Protein AF-A0A9D8EQU6-F1 (afdb_monomer)

Radius of gyration: 28.61 Å; Cα contacts (8 Å, |Δi|>4): 144; chains: 1; bounding box: 52×66×83 Å

Solvent-accessible surface area (backbone atoms only — not comparable to full-atom values): 8711 Å² total; per-residue (Å²): 138,83,83,81,78,53,72,69,56,56,52,50,53,51,52,52,53,52,52,54,50,52,53,52,51,54,55,50,58,55,58,71,70,69,79,88,81,88,84,85,88,80,90,88,75,94,74,92,78,84,87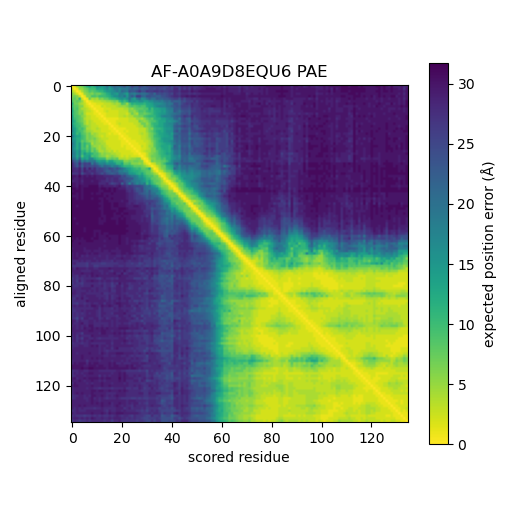,80,84,89,74,80,84,78,80,64,79,74,70,72,59,81,57,73,44,71,49,101,83,68,31,39,35,39,66,35,38,29,18,84,89,36,58,42,58,85,53,82,88,82,65,87,96,50,58,63,39,43,37,41,35,25,50,69,20,79,60,74,58,20,63,44,72,42,74,96,75,71,44,73,47,77,56,58,43,61,51,77,48,81,86

Secondary structure (DSSP, 8-state):
------HHHHHHHHHHHHHHHHHHHHHHHHHTT---------SS-----------------------EEE-TTS-EEEEEEEETTEEESS-----TTS-EEEEEEEES--SGGGEEEEGGGTEEEEPPSSEEEE-

Nearest PDB structures (foldseek):
  4f2f-assembly1_A  TM=7.817E-01  e=8.278E-03  Streptococcus pneumoniae D39
  2cua-assembly2_B  TM=6.176E-01  e=5.131E-01  Thermus thermophilus
  3qjs-assembly1_B  TM=3.031E-01  e=6.641E-01  Thermus thermophilus HB8

Mean predicted aligned error: 18.75 Å

Foldseek 3Di:
DDPPDDVVVVVVVVVVVVVVVVVVVVVVVVVVVPDPPDPPPDDDDDDDDDDDDDDDPPPPVLPAPAPWDADPVRATEDEWEQAPVAIPSPDYDDDPPHHYKYKYFAEQHDPPSQFDDDVVVRDTGRHDRGDIDID

Sequence (135 aa):
MVIKMSDRWKKILVTVAVFTATIAVLLFLTSCRSNNQQVYSCCAGAGQISSASGGGNNTTGENETIVETTDSQGRQIIEVVAGSGGYSPKKIQAKAGVPTILIMKSVDAYGCERAFNLPDLNLGKILPENGQTQF

Structure (mmCIF, N/CA/C/O backbone):
data_AF-A0A9D8EQU6-F1
#
_entry.id   AF-A0A9D8EQU6-F1
#
loop_
_atom_site.group_PDB
_atom_site.id
_atom_site.type_symbol
_atom_site.label_atom_id
_atom_site.label_alt_id
_atom_site.label_comp_id
_atom_site.label_asym_id
_atom_site.label_entity_id
_atom_site.label_seq_id
_atom_site.pdbx_PDB_ins_code
_atom_site.Cartn_x
_atom_site.Cartn_y
_atom_site.Cartn_z
_atom_site.occupancy
_atom_site.B_iso_or_equiv
_atom_site.auth_seq_id
_atom_site.auth_comp_id
_atom_site.auth_asym_id
_atom_site.auth_atom_id
_atom_site.pdbx_PDB_model_num
ATOM 1 N N . MET A 1 1 ? 20.347 25.923 69.010 1.00 38.88 1 MET A N 1
ATOM 2 C CA . MET A 1 1 ? 20.663 26.660 67.766 1.00 38.88 1 MET A CA 1
ATOM 3 C C . MET A 1 1 ? 20.137 25.832 66.597 1.00 38.88 1 MET A C 1
ATOM 5 O O . MET A 1 1 ? 20.740 24.825 66.267 1.00 38.88 1 MET A O 1
ATOM 9 N N . VAL A 1 2 ? 18.947 26.147 66.070 1.00 49.47 2 VAL A N 1
ATOM 10 C CA . VAL A 1 2 ? 18.314 25.364 64.989 1.00 49.47 2 VAL A CA 1
ATOM 11 C C . VAL A 1 2 ? 18.712 25.991 63.657 1.00 49.47 2 VAL A C 1
ATOM 13 O O . VAL A 1 2 ? 18.359 27.136 63.381 1.00 49.47 2 VAL A O 1
ATOM 16 N N . ILE A 1 3 ? 19.488 25.259 62.858 1.00 53.84 3 ILE A N 1
ATOM 17 C CA . ILE A 1 3 ? 19.946 25.695 61.536 1.00 53.84 3 ILE A CA 1
ATOM 18 C C . ILE A 1 3 ? 18.721 25.735 60.615 1.00 53.84 3 ILE A C 1
ATOM 20 O O . ILE A 1 3 ? 18.217 24.704 60.171 1.00 53.84 3 ILE A O 1
ATOM 24 N N . LYS A 1 4 ? 18.197 26.937 60.360 1.00 55.81 4 LYS A N 1
ATOM 25 C CA . LYS A 1 4 ? 17.073 27.158 59.445 1.00 55.81 4 LYS A CA 1
ATOM 26 C C . LYS A 1 4 ? 17.594 27.036 58.013 1.00 55.81 4 LYS A C 1
ATOM 28 O O . LYS A 1 4 ? 18.075 27.996 57.420 1.00 55.81 4 LYS A O 1
ATOM 33 N N . MET A 1 5 ? 17.550 25.817 57.489 1.00 63.34 5 MET A N 1
ATOM 34 C CA . MET A 1 5 ? 17.985 25.503 56.133 1.00 63.34 5 MET A CA 1
ATOM 35 C C . MET A 1 5 ? 16.973 26.078 55.132 1.00 63.34 5 MET A C 1
ATOM 37 O O . MET A 1 5 ? 15.813 25.665 55.105 1.00 63.34 5 MET A O 1
ATOM 41 N N . SER A 1 6 ? 17.394 27.092 54.370 1.00 73.06 6 SER A N 1
ATOM 42 C CA . SER A 1 6 ? 16.532 27.832 53.443 1.00 73.06 6 SER A CA 1
ATOM 43 C C . SER A 1 6 ? 16.059 26.951 52.282 1.00 73.06 6 SER A C 1
ATOM 45 O O . SER A 1 6 ? 16.763 26.038 51.851 1.00 73.06 6 SER A O 1
ATOM 47 N N . ASP A 1 7 ? 14.866 27.225 51.747 1.00 69.06 7 ASP A N 1
ATOM 48 C CA . ASP A 1 7 ? 14.183 26.373 50.755 1.00 69.06 7 ASP A CA 1
ATOM 49 C C . ASP A 1 7 ? 14.990 26.121 49.468 1.00 69.06 7 ASP A C 1
ATOM 51 O O . ASP A 1 7 ? 14.763 25.140 48.759 1.00 69.06 7 ASP A O 1
ATOM 55 N N . ARG A 1 8 ? 16.004 26.952 49.199 1.00 67.62 8 ARG A N 1
ATOM 56 C CA . ARG A 1 8 ? 16.974 26.749 48.113 1.00 67.62 8 ARG A CA 1
ATOM 57 C C . ARG A 1 8 ? 17.801 25.471 48.290 1.00 67.62 8 ARG A C 1
ATOM 59 O O . ARG A 1 8 ? 18.063 24.787 47.307 1.00 67.62 8 ARG A O 1
ATOM 66 N N . TRP A 1 9 ? 18.147 25.109 49.523 1.00 71.50 9 TRP A N 1
ATOM 67 C CA . TRP A 1 9 ? 18.892 23.885 49.832 1.00 71.50 9 TRP A CA 1
ATOM 68 C C . TRP A 1 9 ? 18.042 22.632 49.670 1.00 71.50 9 TRP A C 1
ATOM 70 O O . TRP A 1 9 ? 18.545 21.609 49.219 1.00 71.50 9 TRP A O 1
ATOM 80 N N . LYS A 1 10 ? 16.738 22.719 49.954 1.00 70.38 10 LYS A N 1
ATOM 81 C CA . LYS A 1 10 ? 15.807 21.611 49.705 1.00 70.38 10 LYS A CA 1
ATOM 82 C C . LYS A 1 10 ? 15.709 21.307 48.212 1.00 70.38 10 LYS A C 1
ATOM 84 O O . LYS A 1 10 ? 15.764 20.146 47.830 1.00 70.38 10 LYS A O 1
ATOM 89 N N . LYS A 1 11 ? 15.648 22.342 47.363 1.00 73.62 11 LYS A N 1
ATOM 90 C CA . LYS A 1 11 ? 15.654 22.164 45.901 1.00 73.62 11 LYS A CA 1
ATOM 91 C C . LYS A 1 11 ? 16.970 21.570 45.395 1.00 73.62 11 LYS A C 1
ATOM 93 O O . LYS A 1 11 ? 16.928 20.655 44.586 1.00 73.62 11 LYS A O 1
ATOM 98 N N . ILE A 1 12 ? 18.116 22.027 45.908 1.00 77.44 12 ILE A N 1
ATOM 99 C CA . ILE A 1 12 ? 19.430 21.464 45.549 1.00 77.44 12 ILE A CA 1
ATOM 100 C C . ILE A 1 12 ? 19.518 19.983 45.944 1.00 77.44 12 ILE A C 1
ATOM 102 O O . ILE A 1 12 ? 19.907 19.161 45.120 1.00 77.44 12 ILE A O 1
ATOM 106 N N . LEU A 1 13 ? 19.100 19.625 47.162 1.00 75.75 13 LEU A N 1
ATOM 107 C CA . LEU A 1 13 ? 19.125 18.236 47.628 1.00 75.75 13 LEU A CA 1
ATOM 108 C C . LEU A 1 13 ? 18.222 17.320 46.793 1.00 75.75 13 LEU A C 1
ATOM 110 O O . LEU A 1 13 ? 18.632 16.213 46.453 1.00 75.75 13 LEU A O 1
ATOM 114 N N . VAL A 1 14 ? 17.030 17.788 46.412 1.00 77.50 14 VAL A N 1
ATOM 115 C CA . VAL A 1 14 ? 16.118 17.019 45.553 1.00 77.50 14 VAL A CA 1
ATOM 116 C C . VAL A 1 14 ? 16.703 16.840 44.149 1.00 77.50 14 VAL A C 1
ATOM 118 O O . VAL A 1 14 ? 16.696 15.727 43.632 1.00 77.50 14 VAL A O 1
ATOM 121 N N . THR A 1 15 ? 17.274 17.885 43.543 1.00 77.00 15 THR A N 1
ATOM 122 C CA . THR A 1 15 ? 17.874 17.781 42.202 1.00 77.00 15 THR A CA 1
ATOM 123 C C . THR A 1 15 ? 19.083 16.844 42.183 1.00 77.00 15 THR A C 1
ATOM 125 O O . THR A 1 15 ? 19.209 16.042 41.260 1.00 77.00 15 THR A O 1
ATOM 128 N N . VAL A 1 16 ? 19.943 16.893 43.209 1.00 83.56 16 VAL A N 1
ATOM 129 C CA . VAL A 1 16 ? 21.095 15.984 43.330 1.00 83.56 16 VAL A CA 1
ATOM 130 C C . VAL A 1 16 ? 20.629 14.533 43.475 1.00 83.56 16 VAL A C 1
ATOM 132 O O . VAL A 1 16 ? 21.167 13.665 42.796 1.00 83.56 16 VAL A O 1
ATOM 135 N N . ALA A 1 17 ? 19.590 14.268 44.275 1.00 78.94 17 ALA A N 1
ATOM 136 C CA . ALA A 1 17 ? 19.037 12.922 44.439 1.00 78.94 17 ALA A CA 1
ATOM 137 C C . ALA A 1 17 ? 18.408 12.358 43.148 1.00 78.94 17 ALA A C 1
ATOM 139 O O . ALA A 1 17 ? 18.544 11.172 42.854 1.00 78.94 17 ALA A O 1
ATOM 140 N N . VAL A 1 18 ? 17.748 13.197 42.342 1.00 80.50 18 VAL A N 1
ATOM 141 C CA . VAL A 1 18 ? 17.181 12.778 41.046 1.00 80.50 18 VAL A CA 1
ATOM 142 C C . VAL A 1 18 ? 18.288 12.503 40.021 1.00 80.50 18 VAL A C 1
ATOM 144 O O . VAL A 1 18 ? 18.218 11.526 39.273 1.00 80.50 18 VAL A O 1
ATOM 147 N N . PHE A 1 19 ? 19.349 13.313 40.005 1.00 84.00 19 PHE A N 1
ATOM 148 C CA . PHE A 1 19 ? 20.495 13.090 39.119 1.00 84.00 19 PHE A CA 1
ATOM 149 C C . PHE A 1 19 ? 21.266 11.810 39.465 1.00 84.00 19 PHE A C 1
ATOM 151 O O . PHE A 1 19 ? 21.639 11.057 38.570 1.00 84.00 19 PHE A O 1
ATOM 158 N N . THR A 1 20 ? 21.464 11.503 40.748 1.00 80.31 20 THR A N 1
ATOM 159 C CA . THR A 1 20 ? 22.129 10.250 41.137 1.00 80.31 20 THR A CA 1
ATOM 160 C C . THR A 1 20 ? 21.268 9.024 40.830 1.00 80.31 20 THR A C 1
ATOM 162 O O . THR A 1 20 ? 21.800 8.019 40.359 1.00 80.31 20 THR A O 1
ATOM 165 N N . ALA A 1 21 ? 19.943 9.108 41.000 1.00 79.06 21 ALA A N 1
ATOM 166 C CA . ALA A 1 21 ? 19.024 8.024 40.651 1.00 79.06 21 ALA A CA 1
ATOM 167 C C . ALA A 1 21 ? 18.988 7.745 39.137 1.00 79.06 21 ALA A C 1
ATOM 169 O O . ALA A 1 21 ? 19.020 6.589 38.720 1.00 79.06 21 ALA A O 1
ATOM 170 N N . THR A 1 22 ? 18.976 8.787 38.302 1.00 78.50 22 THR A N 1
ATOM 171 C CA . THR A 1 22 ? 18.977 8.629 36.834 1.00 78.50 22 THR A CA 1
ATOM 172 C C . THR A 1 22 ? 20.285 8.030 36.314 1.00 78.50 22 THR A C 1
ATOM 174 O O . THR A 1 22 ? 20.248 7.126 35.478 1.00 78.50 22 THR A O 1
ATOM 177 N N . ILE A 1 23 ? 21.433 8.454 36.853 1.00 82.88 23 ILE A N 1
ATOM 178 C CA . ILE A 1 23 ? 22.742 7.869 36.520 1.00 82.88 23 ILE A CA 1
ATOM 179 C C . ILE A 1 23 ? 22.808 6.394 36.950 1.00 82.88 23 ILE A C 1
ATOM 181 O O . ILE A 1 23 ? 23.273 5.556 36.178 1.00 82.88 23 ILE A O 1
ATOM 185 N N . ALA A 1 24 ? 22.296 6.046 38.136 1.00 80.12 24 ALA A N 1
ATOM 186 C CA . ALA A 1 24 ? 22.254 4.659 38.602 1.00 80.12 24 ALA A CA 1
ATOM 187 C C . ALA A 1 24 ? 21.381 3.763 37.702 1.00 80.12 24 ALA A C 1
ATOM 189 O O . ALA A 1 24 ? 21.786 2.651 37.367 1.00 80.12 24 ALA A O 1
ATOM 190 N N . VAL A 1 25 ? 20.223 4.257 37.246 1.00 80.50 25 VAL A N 1
ATOM 191 C CA . VAL A 1 25 ? 19.340 3.531 36.314 1.00 80.50 25 VAL A CA 1
ATOM 192 C C . VAL A 1 25 ? 20.007 3.331 34.948 1.00 80.50 25 VAL A C 1
ATOM 194 O O . VAL A 1 25 ? 19.935 2.237 34.391 1.00 80.50 25 VAL A O 1
ATOM 197 N N . LEU A 1 26 ? 20.717 4.339 34.427 1.00 74.44 26 LEU A N 1
ATOM 198 C CA . LEU A 1 26 ? 21.482 4.225 33.177 1.00 74.44 26 LEU A CA 1
ATOM 199 C C . LEU A 1 26 ? 22.614 3.189 33.275 1.00 74.44 26 LEU A C 1
ATOM 201 O O . LEU A 1 26 ? 22.796 2.388 32.354 1.00 74.44 26 LEU A O 1
ATOM 205 N N . LEU A 1 27 ? 23.337 3.145 34.399 1.00 69.56 27 LEU A N 1
ATOM 206 C CA . LEU A 1 27 ? 24.373 2.132 34.640 1.00 69.56 27 LEU A CA 1
ATOM 207 C C . LEU A 1 27 ? 23.779 0.719 34.792 1.00 69.56 27 LEU A C 1
ATOM 209 O O . LEU A 1 27 ? 24.355 -0.250 34.289 1.00 69.56 27 LEU A O 1
ATOM 213 N N . PHE A 1 28 ? 22.600 0.590 35.406 1.00 68.81 28 PHE A N 1
ATOM 214 C CA . PHE A 1 28 ? 21.909 -0.694 35.557 1.00 68.81 28 PHE A CA 1
ATOM 215 C C . PHE A 1 28 ? 21.377 -1.230 34.216 1.00 68.81 28 PHE A C 1
ATOM 217 O O . PHE A 1 28 ? 21.583 -2.397 33.888 1.00 68.81 28 PHE A O 1
ATOM 224 N N . LEU A 1 29 ? 20.785 -0.369 33.379 1.00 63.28 29 LEU A N 1
ATOM 225 C CA . LEU A 1 29 ? 20.313 -0.740 32.037 1.00 63.28 29 LEU A CA 1
ATOM 226 C C . LEU A 1 29 ? 21.463 -1.121 31.093 1.00 63.28 29 LEU A C 1
ATOM 228 O O . LEU A 1 29 ? 21.311 -2.023 30.269 1.00 63.28 29 LEU A O 1
ATOM 232 N N . THR A 1 30 ? 22.629 -0.487 31.239 1.00 60.22 30 THR A N 1
ATOM 233 C CA . THR A 1 30 ? 23.827 -0.846 30.462 1.00 60.22 30 THR A CA 1
ATOM 234 C C . THR A 1 30 ? 24.393 -2.204 30.900 1.00 60.22 30 THR A C 1
ATOM 236 O O . THR A 1 30 ? 24.872 -2.972 30.067 1.00 60.22 30 THR A O 1
ATOM 239 N N . SER A 1 31 ? 24.238 -2.564 32.178 1.00 55.88 31 SER A N 1
ATOM 240 C CA . SER A 1 31 ? 24.655 -3.866 32.721 1.00 55.88 31 SER A CA 1
ATOM 241 C C . SER A 1 31 ? 23.747 -5.026 32.278 1.00 55.88 31 SER A C 1
ATOM 243 O O . SER A 1 31 ? 24.216 -6.154 32.152 1.00 55.88 31 SER A O 1
ATOM 245 N N . CYS A 1 32 ? 22.479 -4.768 31.934 1.00 49.00 32 CYS A N 1
ATOM 246 C CA . CYS A 1 32 ? 21.600 -5.774 31.318 1.00 49.00 32 CYS A CA 1
ATOM 247 C C . CYS A 1 32 ? 21.872 -6.007 29.821 1.00 49.00 32 CYS A C 1
ATOM 249 O O . CYS A 1 32 ? 21.337 -6.956 29.250 1.00 49.00 32 CYS A O 1
ATOM 251 N N . ARG A 1 33 ? 22.717 -5.193 29.173 1.00 53.69 33 ARG A N 1
ATOM 252 C CA . ARG A 1 33 ? 23.101 -5.360 27.758 1.00 53.69 33 ARG A CA 1
ATOM 253 C C . ARG A 1 33 ? 24.474 -6.014 27.568 1.00 53.69 33 ARG A C 1
ATOM 255 O O . ARG A 1 33 ? 25.022 -5.972 26.473 1.00 53.69 33 ARG A O 1
ATOM 262 N N . SER A 1 34 ? 24.994 -6.657 28.615 1.00 53.66 34 SER A N 1
ATOM 263 C CA . SER A 1 34 ? 26.227 -7.449 28.582 1.00 53.66 34 SER A CA 1
ATOM 264 C C . SER A 1 34 ? 25.977 -8.880 29.065 1.00 53.66 34 SER A C 1
ATOM 266 O O . SER A 1 34 ? 26.532 -9.322 30.064 1.00 53.66 34 SER A O 1
ATOM 268 N N . ASN A 1 35 ? 25.125 -9.618 28.351 1.00 58.06 35 ASN A N 1
ATOM 269 C CA . ASN A 1 35 ? 25.146 -11.082 28.389 1.00 58.06 35 ASN A CA 1
ATOM 270 C C . ASN A 1 35 ? 24.720 -11.673 27.036 1.00 58.06 35 ASN A C 1
ATOM 272 O O . ASN A 1 35 ? 23.813 -12.494 26.947 1.00 58.06 35 ASN A O 1
ATOM 276 N N . ASN A 1 36 ? 25.362 -11.206 25.963 1.00 57.78 36 ASN A N 1
ATOM 277 C CA . ASN A 1 36 ? 25.379 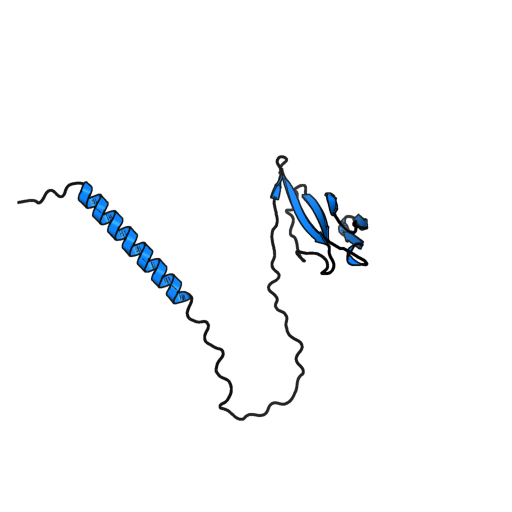-11.912 24.684 1.00 57.78 36 ASN A CA 1
ATOM 278 C C . ASN A 1 36 ? 26.798 -12.424 24.421 1.00 57.78 36 ASN A C 1
ATOM 280 O O . ASN A 1 36 ? 27.486 -11.982 23.5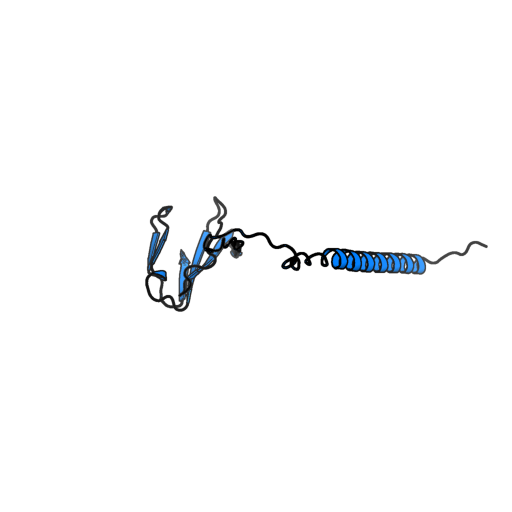04 1.00 57.78 36 ASN A O 1
ATOM 284 N N . GLN A 1 37 ? 27.256 -13.312 25.304 1.00 53.41 37 GLN A N 1
ATOM 285 C CA . GLN A 1 37 ? 28.490 -14.064 25.122 1.00 53.41 37 GLN A CA 1
ATOM 286 C C . GLN A 1 37 ? 28.263 -15.517 25.552 1.00 53.41 37 GLN A C 1
ATOM 288 O O . GLN A 1 37 ? 28.755 -15.982 26.572 1.00 53.41 37 GLN A O 1
ATOM 293 N N . GLN A 1 38 ? 27.476 -16.233 24.751 1.00 49.12 38 GLN A N 1
ATOM 294 C CA . GLN A 1 38 ? 27.361 -17.695 24.774 1.00 49.12 38 GLN A CA 1
ATOM 295 C C . GLN A 1 38 ? 27.421 -18.212 23.329 1.00 49.12 38 GLN A C 1
ATOM 297 O O . GLN A 1 38 ? 26.505 -18.869 22.855 1.00 49.12 38 GLN A O 1
ATOM 302 N N . VAL A 1 39 ? 28.495 -17.882 22.601 1.00 47.69 39 VAL A N 1
ATOM 303 C CA . VAL A 1 39 ? 28.874 -18.605 21.371 1.00 47.69 39 VAL A CA 1
ATOM 304 C C . VAL A 1 39 ? 30.398 -18.695 21.262 1.00 47.69 39 VAL A C 1
ATOM 306 O O . VAL A 1 39 ? 30.980 -18.252 20.287 1.00 47.69 39 VAL A O 1
ATOM 309 N N . TYR A 1 40 ? 31.060 -19.260 22.272 1.00 47.31 40 TYR A N 1
ATOM 310 C CA . TYR A 1 40 ? 32.405 -19.832 22.115 1.00 47.31 40 TYR A CA 1
ATOM 311 C C . TYR A 1 40 ? 32.544 -21.055 23.030 1.00 47.31 40 TYR A C 1
ATOM 313 O O . TYR A 1 40 ? 33.330 -21.069 23.968 1.00 47.31 40 TYR A O 1
ATOM 321 N N . SER A 1 41 ? 31.740 -22.087 22.775 1.00 47.62 41 SER A N 1
ATOM 322 C CA . SER A 1 41 ? 32.071 -23.450 23.195 1.00 47.62 41 SER A CA 1
ATOM 323 C C . SER A 1 41 ? 31.911 -24.359 21.986 1.00 47.62 41 SER A C 1
ATOM 325 O O . SER A 1 41 ? 30.883 -24.991 21.772 1.00 47.62 41 SER A O 1
ATOM 327 N N . CYS A 1 42 ? 32.932 -24.335 21.137 1.00 44.41 42 CYS A N 1
ATOM 328 C CA . CYS A 1 42 ? 33.187 -25.366 20.147 1.00 44.41 42 CYS A CA 1
ATOM 329 C C . CYS A 1 42 ? 34.671 -25.717 20.249 1.00 44.41 42 CYS A C 1
ATOM 331 O O . CYS A 1 42 ? 35.510 -24.821 20.311 1.00 44.41 42 CYS A O 1
ATOM 333 N N . CYS A 1 43 ? 34.952 -27.020 20.233 1.00 52.94 43 CYS A N 1
ATOM 334 C CA . CYS A 1 43 ? 36.273 -27.657 20.204 1.00 52.94 43 CYS A CA 1
ATOM 335 C C . CYS A 1 43 ? 36.936 -27.977 21.558 1.00 52.94 43 CYS A C 1
ATOM 337 O O . CYS A 1 43 ? 38.093 -27.641 21.783 1.00 52.94 43 CYS A O 1
ATOM 339 N N . ALA A 1 44 ? 36.255 -28.755 22.405 1.00 53.22 44 ALA A N 1
ATOM 340 C CA . ALA A 1 44 ? 36.922 -29.773 23.226 1.00 53.22 44 ALA A CA 1
ATOM 341 C C . ALA A 1 44 ? 35.940 -30.911 23.553 1.00 53.22 44 ALA A C 1
ATOM 343 O O . ALA A 1 44 ? 35.243 -30.885 24.561 1.00 53.22 44 ALA A O 1
ATOM 344 N N . GLY A 1 45 ? 35.853 -31.902 22.666 1.00 42.41 45 GLY A N 1
ATOM 345 C CA . GLY A 1 45 ? 35.043 -33.097 22.891 1.00 42.41 45 GLY A CA 1
ATOM 346 C C . GLY A 1 45 ? 34.784 -33.844 21.595 1.00 42.41 45 GLY A C 1
ATOM 347 O O . GLY A 1 45 ? 33.840 -33.541 20.875 1.00 42.41 45 GLY A O 1
ATOM 348 N N . ALA A 1 46 ? 35.655 -34.799 21.280 1.00 49.94 46 ALA A N 1
ATOM 349 C CA . ALA A 1 46 ? 35.456 -35.738 20.191 1.00 49.94 46 ALA A CA 1
ATOM 350 C C . ALA A 1 46 ? 34.159 -36.538 20.407 1.00 49.94 46 ALA A C 1
ATOM 352 O O . ALA A 1 46 ? 33.997 -37.207 21.423 1.00 49.94 46 ALA A O 1
ATOM 353 N N . GLY A 1 47 ? 33.259 -36.483 19.431 1.00 46.03 47 GLY A N 1
ATOM 354 C CA . GLY A 1 47 ? 32.046 -37.288 19.373 1.00 46.03 47 GLY A CA 1
ATOM 355 C C . GLY A 1 47 ? 31.439 -37.148 17.984 1.00 46.03 47 GLY A C 1
ATOM 356 O O . GLY A 1 47 ? 30.899 -36.102 17.643 1.00 46.03 47 GLY A O 1
ATOM 357 N N . GLN A 1 48 ? 31.617 -38.172 17.152 1.00 50.38 48 GLN A N 1
ATOM 358 C CA . GLN A 1 48 ? 31.120 -38.195 15.780 1.00 50.38 48 GLN A CA 1
ATOM 359 C C . GLN A 1 48 ? 29.589 -38.271 15.774 1.00 50.38 48 GLN A C 1
ATOM 361 O O . GLN A 1 48 ? 29.028 -39.198 16.353 1.00 50.38 48 GLN A O 1
ATOM 366 N N . ILE A 1 49 ? 28.927 -37.356 15.065 1.00 54.38 49 ILE A N 1
ATOM 367 C CA . ILE A 1 49 ? 27.588 -37.581 14.513 1.00 54.38 49 ILE A CA 1
ATOM 368 C C . ILE A 1 49 ? 27.613 -37.101 13.067 1.00 54.38 49 ILE A C 1
ATOM 370 O O . ILE A 1 49 ? 27.834 -35.927 12.771 1.00 54.38 49 ILE A O 1
ATOM 374 N N . SER A 1 50 ? 27.431 -38.061 12.173 1.00 47.88 50 SER A N 1
ATOM 375 C CA . SER A 1 50 ? 27.365 -37.888 10.733 1.00 47.88 50 SER A CA 1
ATOM 376 C C . SER A 1 50 ? 25.986 -37.373 10.310 1.00 47.88 50 SER A C 1
ATOM 378 O O . SER A 1 50 ? 24.967 -37.896 10.748 1.00 47.88 50 SER A O 1
ATOM 380 N N . SER A 1 51 ? 26.002 -36.418 9.378 1.00 50.94 51 SER A N 1
ATOM 381 C CA . SER A 1 51 ? 25.000 -36.191 8.326 1.00 50.94 51 SER A CA 1
ATOM 382 C C . SER A 1 51 ? 23.581 -35.749 8.717 1.00 50.94 51 SER A C 1
ATOM 384 O O . SER A 1 51 ? 22.708 -36.573 8.955 1.00 50.94 51 SER A O 1
ATOM 386 N N . ALA A 1 52 ? 23.294 -34.455 8.538 1.00 52.34 52 ALA A N 1
ATOM 387 C CA . ALA A 1 52 ? 22.198 -34.020 7.665 1.00 52.34 52 ALA A CA 1
ATOM 388 C C . ALA A 1 52 ? 22.414 -32.566 7.217 1.00 52.34 52 ALA A C 1
ATOM 390 O O . ALA A 1 52 ? 22.757 -31.686 8.001 1.00 52.34 52 ALA A O 1
ATOM 391 N N . SER A 1 53 ? 22.245 -32.363 5.916 1.00 49.06 53 SER A N 1
ATOM 392 C CA . SER A 1 53 ? 22.390 -31.128 5.154 1.00 49.06 53 SER A CA 1
ATOM 393 C C . SER A 1 53 ? 21.661 -29.930 5.759 1.00 49.06 53 SER A C 1
ATOM 395 O O . SER A 1 53 ? 20.465 -29.992 6.043 1.00 49.06 53 SER A O 1
ATOM 397 N N . GLY A 1 54 ? 22.385 -28.817 5.854 1.00 47.69 54 GLY A N 1
ATOM 398 C CA . GLY A 1 54 ? 21.836 -27.508 6.162 1.00 47.69 54 GLY A CA 1
ATOM 399 C C . GLY A 1 54 ? 20.817 -27.037 5.124 1.00 47.69 54 GLY A C 1
ATOM 400 O O . GLY A 1 54 ? 21.071 -27.040 3.923 1.00 47.69 54 GLY A O 1
ATOM 401 N N . GLY A 1 55 ? 19.685 -26.570 5.631 1.00 40.72 55 GLY A N 1
ATOM 402 C CA . GLY A 1 55 ? 18.737 -25.698 4.953 1.00 40.72 55 GLY A CA 1
ATOM 403 C C . GLY A 1 55 ? 18.141 -24.811 6.034 1.00 40.72 55 GLY A C 1
ATOM 404 O O . GLY A 1 55 ? 17.318 -25.270 6.817 1.00 40.72 55 GLY A O 1
ATOM 405 N N . GLY A 1 56 ? 18.678 -23.598 6.165 1.00 41.19 56 GLY A N 1
ATOM 406 C CA . GLY A 1 56 ? 18.450 -22.712 7.300 1.00 41.19 56 GLY A CA 1
ATOM 407 C C . GLY A 1 56 ? 16.973 -22.462 7.591 1.00 41.19 56 GLY A C 1
ATOM 408 O O . GLY A 1 56 ? 16.220 -22.028 6.721 1.00 41.19 56 GLY A O 1
ATOM 409 N N . ASN A 1 57 ? 16.588 -22.656 8.853 1.00 43.22 57 ASN A N 1
ATOM 410 C CA . ASN A 1 57 ? 15.413 -22.000 9.405 1.00 43.22 57 ASN A CA 1
ATOM 411 C C . ASN A 1 57 ? 15.701 -20.497 9.433 1.00 43.22 57 ASN A C 1
ATOM 413 O O . ASN A 1 57 ? 16.268 -19.970 10.390 1.00 43.22 57 ASN A O 1
ATOM 417 N N . ASN A 1 58 ? 15.311 -19.805 8.366 1.00 44.12 58 ASN A N 1
ATOM 418 C CA . ASN A 1 58 ? 15.088 -18.372 8.420 1.00 44.12 58 ASN A CA 1
ATOM 419 C C . ASN A 1 58 ? 13.843 -18.127 9.277 1.00 44.12 58 ASN A C 1
ATOM 421 O O . ASN A 1 58 ? 12.758 -17.860 8.768 1.00 44.12 58 ASN A O 1
ATOM 425 N N . THR A 1 59 ? 14.015 -18.153 10.597 1.00 46.50 59 THR A N 1
ATOM 426 C CA . THR A 1 59 ? 13.198 -17.323 11.482 1.00 46.50 59 THR A CA 1
ATOM 427 C C . THR A 1 59 ? 13.699 -15.891 11.312 1.00 46.50 59 THR A C 1
ATOM 429 O O . THR A 1 59 ? 14.371 -15.327 12.171 1.00 46.50 59 THR A O 1
ATOM 432 N N . THR A 1 60 ? 13.441 -15.309 10.142 1.00 40.34 60 THR A N 1
ATOM 433 C CA . THR A 1 60 ? 13.489 -13.863 9.987 1.00 40.34 60 THR A CA 1
ATOM 434 C C . THR A 1 60 ? 12.243 -13.367 10.691 1.00 40.34 60 THR A C 1
ATOM 436 O O . THR A 1 60 ? 11.141 -13.614 10.210 1.00 40.34 60 THR A O 1
ATOM 439 N N . GLY A 1 61 ? 12.421 -12.734 11.853 1.00 47.84 61 GLY A N 1
ATOM 440 C CA . GLY A 1 61 ? 11.382 -11.909 12.453 1.00 47.84 61 GLY A CA 1
ATOM 441 C C . GLY A 1 61 ? 10.831 -11.017 11.353 1.00 47.84 61 GLY A C 1
ATOM 442 O O . GLY A 1 61 ? 11.539 -10.163 10.817 1.00 47.84 61 GLY A O 1
ATOM 443 N N . GLU A 1 62 ? 9.619 -11.337 10.920 1.00 48.38 62 GLU A N 1
ATOM 444 C CA . GLU A 1 62 ? 8.940 -10.598 9.884 1.00 48.38 62 GLU A CA 1
ATOM 445 C C . GLU A 1 62 ? 8.698 -9.224 10.474 1.00 48.38 62 GLU A C 1
ATOM 447 O O . GLU A 1 62 ? 7.997 -9.074 11.471 1.00 48.38 62 GLU A O 1
ATOM 452 N N . ASN A 1 63 ? 9.416 -8.249 9.933 1.00 47.69 63 ASN A N 1
ATOM 453 C CA . ASN A 1 63 ? 9.334 -6.872 10.356 1.00 47.69 63 ASN A CA 1
ATOM 454 C C . ASN A 1 63 ? 7.939 -6.373 9.956 1.00 47.69 63 ASN A C 1
ATOM 456 O O . ASN A 1 63 ? 7.761 -5.830 8.864 1.00 47.69 63 ASN A O 1
ATOM 460 N N . GLU A 1 64 ? 6.944 -6.643 10.805 1.00 54.75 64 GLU A N 1
ATOM 461 C CA . GLU A 1 64 ? 5.599 -6.083 10.742 1.00 54.75 64 GLU A CA 1
ATOM 462 C C . GLU A 1 64 ? 5.739 -4.573 10.896 1.00 54.75 64 GLU A C 1
ATOM 464 O O . GLU A 1 64 ? 5.704 -4.005 11.985 1.00 54.75 64 GLU A O 1
ATOM 469 N N . THR A 1 65 ? 5.995 -3.912 9.773 1.00 49.94 65 THR A N 1
ATOM 470 C CA . THR A 1 65 ? 6.079 -2.464 9.739 1.00 49.94 65 THR A CA 1
ATOM 471 C C . THR A 1 65 ? 4.665 -1.967 9.530 1.00 49.94 65 THR A C 1
ATOM 473 O O . THR A 1 65 ? 4.140 -1.966 8.418 1.00 49.94 65 THR A O 1
ATOM 476 N N . ILE A 1 66 ? 4.038 -1.573 10.633 1.00 55.94 66 ILE A N 1
ATOM 477 C CA . ILE A 1 66 ? 2.774 -0.848 10.629 1.00 55.94 66 ILE A CA 1
ATOM 478 C C . ILE A 1 66 ? 3.080 0.561 10.101 1.00 55.94 66 ILE A C 1
ATOM 480 O O . ILE A 1 66 ? 3.357 1.476 10.872 1.00 55.94 66 ILE A O 1
ATOM 484 N N . VAL A 1 67 ? 3.084 0.743 8.778 1.00 59.50 67 VAL A N 1
ATOM 485 C CA . VAL A 1 67 ? 3.030 2.084 8.173 1.00 59.50 67 VAL A CA 1
ATOM 486 C C . VAL A 1 67 ? 1.556 2.456 8.057 1.00 59.50 67 VAL A C 1
ATOM 488 O O . VAL A 1 67 ? 0.974 2.447 6.978 1.00 59.50 67 VAL A O 1
ATOM 491 N N . GLU A 1 68 ? 0.926 2.679 9.209 1.00 64.50 68 GLU A N 1
ATOM 492 C CA . GLU A 1 68 ? -0.445 3.172 9.303 1.00 64.50 68 GLU A CA 1
ATOM 493 C C . GLU A 1 68 ? -0.387 4.687 9.503 1.00 64.50 68 GLU A C 1
ATOM 495 O O . GLU A 1 68 ? 0.153 5.172 10.496 1.00 64.50 68 GLU A O 1
ATOM 500 N N . THR A 1 69 ? -0.934 5.443 8.556 1.00 70.62 69 THR A N 1
ATOM 501 C CA . THR A 1 69 ? -1.168 6.884 8.722 1.00 70.62 69 THR A CA 1
ATOM 502 C C . THR A 1 69 ? -2.653 7.154 8.564 1.00 70.62 69 THR A C 1
ATOM 504 O O . THR A 1 69 ? -3.276 6.637 7.644 1.00 70.62 69 THR A O 1
ATOM 507 N N . THR A 1 70 ? -3.231 7.959 9.448 1.00 80.44 70 THR A N 1
ATOM 508 C CA . THR A 1 70 ? -4.624 8.395 9.320 1.00 80.44 70 THR A CA 1
ATOM 509 C C . THR A 1 70 ? -4.669 9.716 8.565 1.00 80.44 70 THR A C 1
ATOM 511 O O . THR A 1 70 ? -3.923 10.640 8.895 1.00 80.44 70 THR A O 1
ATOM 514 N N . ASP A 1 71 ? -5.532 9.822 7.557 1.00 80.31 71 ASP A N 1
ATOM 515 C CA . ASP A 1 71 ? -5.743 11.083 6.846 1.00 80.31 71 ASP A CA 1
ATOM 516 C C . ASP A 1 71 ? -6.674 12.045 7.613 1.00 80.31 71 ASP A C 1
ATOM 518 O O . ASP A 1 71 ? -7.244 11.715 8.655 1.00 80.31 71 ASP A O 1
ATOM 522 N N . SER A 1 72 ? -6.860 13.261 7.091 1.00 80.44 72 SER A N 1
ATOM 523 C CA . SER A 1 72 ? -7.742 14.269 7.702 1.00 80.44 72 SER A CA 1
ATOM 524 C C . SER A 1 72 ? -9.230 13.887 7.711 1.00 80.44 72 SER A C 1
ATOM 526 O O . SER A 1 72 ? -10.028 14.588 8.328 1.00 80.44 72 SER A O 1
ATOM 528 N N . GLN A 1 73 ? -9.609 12.808 7.021 1.00 83.94 73 GLN A N 1
ATOM 529 C CA . GLN A 1 73 ? -10.969 12.278 6.915 1.00 83.94 73 GLN A CA 1
ATOM 530 C C . GLN A 1 73 ? -11.166 11.010 7.764 1.00 83.94 73 GLN A C 1
ATOM 532 O O . GLN A 1 73 ? -12.236 10.407 7.721 1.00 83.94 73 GLN A O 1
ATOM 537 N N . GLY A 1 74 ? -10.156 10.593 8.535 1.00 86.19 74 GLY A N 1
ATOM 538 C CA . GLY A 1 74 ? -10.221 9.386 9.359 1.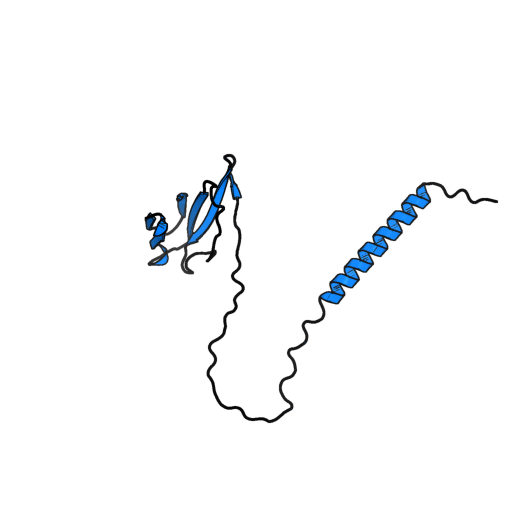00 86.19 74 GLY A CA 1
ATOM 539 C C . GLY A 1 74 ? -10.027 8.082 8.580 1.00 86.19 74 GLY A C 1
ATOM 540 O O . GLY A 1 74 ? -10.352 7.016 9.102 1.00 86.19 74 GLY A O 1
ATOM 541 N N . ARG A 1 75 ? -9.515 8.143 7.346 1.00 91.44 75 ARG A N 1
ATOM 542 C CA . ARG A 1 75 ? -9.198 6.961 6.540 1.00 91.44 75 ARG A CA 1
ATOM 543 C C . ARG A 1 75 ? -7.800 6.462 6.874 1.00 91.44 75 ARG A C 1
ATOM 545 O O . ARG A 1 75 ? -6.872 7.251 7.048 1.00 91.44 75 ARG A O 1
ATOM 552 N N . GLN A 1 76 ? -7.658 5.147 6.937 1.00 92.38 76 GLN A N 1
ATOM 553 C CA . GLN A 1 76 ? -6.379 4.478 7.095 1.00 92.38 76 GLN A CA 1
ATOM 554 C C . GLN A 1 76 ? -5.623 4.511 5.764 1.00 92.38 76 GLN A C 1
ATOM 556 O O . GLN A 1 76 ? -6.174 4.147 4.735 1.00 92.38 76 GLN A O 1
ATOM 561 N N . ILE A 1 77 ? -4.359 4.913 5.771 1.00 92.94 77 ILE A N 1
ATOM 562 C CA . ILE A 1 77 ? -3.460 4.821 4.620 1.00 92.94 77 ILE A CA 1
ATOM 563 C C . ILE A 1 77 ? -2.432 3.738 4.915 1.00 92.94 77 ILE A C 1
ATOM 565 O O . ILE A 1 77 ? -1.773 3.777 5.957 1.00 92.94 77 ILE A O 1
ATOM 569 N N . ILE A 1 78 ? -2.297 2.796 3.982 1.00 92.75 78 ILE A N 1
ATOM 570 C CA . ILE A 1 78 ? -1.258 1.769 3.994 1.00 92.75 78 ILE A CA 1
ATOM 571 C C . ILE A 1 78 ? -0.426 1.924 2.729 1.00 92.75 78 ILE A C 1
ATOM 573 O O . ILE A 1 78 ? -0.967 1.971 1.626 1.00 92.75 78 ILE A O 1
ATOM 577 N N . GLU A 1 79 ? 0.892 1.983 2.882 1.00 93.56 79 GLU A N 1
ATOM 578 C CA . GLU A 1 79 ? 1.818 2.055 1.757 1.00 93.56 79 GLU A CA 1
ATOM 579 C C . GLU A 1 79 ? 2.567 0.736 1.582 1.00 93.56 79 GLU A C 1
ATOM 581 O O . GLU A 1 79 ? 3.118 0.187 2.537 1.00 93.56 79 GLU A O 1
ATOM 586 N N . VAL A 1 80 ? 2.626 0.251 0.343 1.00 92.94 80 VAL A N 1
ATOM 587 C CA . VAL A 1 80 ? 3.384 -0.946 -0.029 1.00 92.94 80 VAL A CA 1
ATOM 588 C C . VAL A 1 80 ? 4.227 -0.634 -1.254 1.00 92.94 80 VAL A C 1
ATOM 590 O O . VAL A 1 80 ? 3.748 -0.074 -2.238 1.00 92.94 80 VAL A O 1
ATOM 593 N N . VAL A 1 81 ? 5.499 -1.005 -1.203 1.00 94.06 81 VAL A N 1
ATOM 594 C CA . VAL A 1 81 ? 6.441 -0.872 -2.309 1.00 94.06 81 VAL A CA 1
ATOM 595 C C . VAL A 1 81 ? 6.439 -2.159 -3.128 1.00 94.06 81 VAL A C 1
ATOM 597 O O . VAL A 1 81 ? 6.642 -3.234 -2.573 1.00 94.06 81 VAL A O 1
ATOM 600 N N . ALA A 1 82 ? 6.230 -2.043 -4.435 1.00 93.94 82 ALA A N 1
ATOM 601 C CA . ALA A 1 82 ? 6.392 -3.097 -5.426 1.00 93.94 82 ALA A CA 1
ATOM 602 C C . ALA A 1 82 ? 7.667 -2.830 -6.234 1.00 93.94 82 ALA A C 1
ATOM 604 O O . ALA A 1 82 ? 7.795 -1.781 -6.863 1.00 93.94 82 ALA A O 1
ATOM 605 N N . GLY A 1 83 ? 8.604 -3.769 -6.230 1.00 91.94 83 GLY A N 1
ATOM 606 C CA . GLY A 1 83 ? 9.820 -3.679 -7.037 1.00 91.94 83 GLY A CA 1
ATOM 607 C C . GLY A 1 83 ? 10.412 -5.054 -7.307 1.00 91.94 83 GLY A C 1
ATOM 608 O O . GLY A 1 83 ? 9.766 -6.074 -7.065 1.00 91.94 83 GLY A O 1
ATOM 609 N N . SER A 1 84 ? 11.668 -5.089 -7.746 1.00 86.88 84 SER A N 1
ATOM 610 C CA . SER A 1 84 ? 12.380 -6.333 -8.090 1.00 86.88 84 SER A CA 1
ATOM 611 C C . SER A 1 84 ? 12.450 -7.366 -6.952 1.00 86.88 84 SER A C 1
ATOM 613 O O . SER A 1 84 ? 12.539 -8.566 -7.198 1.00 86.88 84 SER A O 1
ATOM 615 N N . GLY A 1 85 ? 12.377 -6.919 -5.694 1.00 85.75 85 GLY A N 1
ATOM 616 C CA . GLY A 1 85 ? 12.328 -7.775 -4.502 1.00 85.75 85 GLY A CA 1
ATOM 617 C C . GLY A 1 85 ? 10.929 -8.273 -4.112 1.00 85.75 85 GLY A C 1
ATOM 618 O O . GLY A 1 85 ? 10.784 -8.898 -3.060 1.00 85.75 85 GLY A O 1
ATOM 619 N N . GLY A 1 86 ? 9.903 -7.984 -4.917 1.00 89.81 86 GLY A N 1
ATOM 620 C CA . GLY A 1 86 ? 8.497 -8.238 -4.612 1.00 89.81 86 GLY A CA 1
ATOM 621 C C . GLY A 1 86 ? 7.844 -7.086 -3.848 1.00 89.81 86 GLY A C 1
ATOM 622 O O . GLY A 1 86 ? 8.164 -5.916 -4.067 1.00 89.81 86 GLY A O 1
ATOM 623 N N . TYR A 1 87 ? 6.910 -7.428 -2.958 1.00 91.56 87 TYR A N 1
ATOM 624 C CA . TYR A 1 87 ? 6.154 -6.460 -2.162 1.00 91.56 87 TYR A CA 1
ATOM 625 C C . TYR A 1 87 ? 6.768 -6.270 -0.774 1.00 91.56 87 TYR A C 1
ATOM 627 O O . TYR A 1 87 ? 7.060 -7.243 -0.072 1.00 91.56 87 TYR A O 1
ATOM 635 N N . SER A 1 88 ? 6.946 -5.014 -0.371 1.00 91.62 88 SER A N 1
ATOM 636 C CA . SER A 1 88 ? 7.460 -4.645 0.944 1.00 91.62 88 SER A CA 1
ATOM 637 C C . SER A 1 88 ? 6.602 -3.551 1.586 1.00 91.62 88 SER A C 1
ATOM 639 O O . SER A 1 88 ? 6.384 -2.518 0.953 1.00 91.62 88 SER A O 1
ATOM 641 N N . PRO A 1 89 ? 6.151 -3.726 2.838 1.00 91.62 89 PRO A N 1
ATOM 642 C CA . PRO A 1 89 ? 6.356 -4.905 3.684 1.00 91.62 89 PRO A CA 1
ATOM 643 C C . PRO A 1 89 ? 5.583 -6.136 3.173 1.00 91.62 89 PRO A C 1
ATOM 645 O O . PRO A 1 89 ? 4.607 -6.015 2.438 1.00 91.62 89 PRO A O 1
ATOM 648 N N . LYS A 1 90 ? 6.031 -7.338 3.565 1.00 89.88 90 LYS A N 1
ATOM 649 C CA . LYS A 1 90 ? 5.412 -8.613 3.141 1.00 89.88 90 LYS A CA 1
ATOM 650 C C . LYS A 1 90 ? 4.034 -8.849 3.756 1.00 89.88 90 LYS A C 1
ATOM 652 O O . LYS A 1 90 ? 3.213 -9.556 3.178 1.00 89.88 90 LYS A O 1
ATOM 657 N N . LYS A 1 91 ? 3.796 -8.259 4.926 1.00 89.75 91 LYS A N 1
ATOM 658 C CA . LYS A 1 91 ? 2.521 -8.282 5.635 1.00 89.75 91 LYS A CA 1
ATOM 659 C C . LYS A 1 91 ? 2.151 -6.877 6.065 1.00 89.75 91 LYS A C 1
ATOM 661 O O . LYS A 1 91 ? 2.995 -6.116 6.534 1.00 89.75 91 LYS A O 1
ATOM 666 N N . ILE A 1 92 ? 0.869 -6.582 5.919 1.00 90.25 92 ILE A N 1
ATOM 667 C CA . ILE A 1 92 ? 0.214 -5.365 6.383 1.00 90.25 92 ILE A CA 1
ATOM 668 C C . ILE A 1 92 ? -1.033 -5.769 7.165 1.00 90.25 92 ILE A C 1
ATOM 670 O O . ILE A 1 92 ? -1.629 -6.810 6.889 1.00 90.25 92 ILE A O 1
ATOM 674 N N . GLN A 1 93 ? -1.427 -4.953 8.137 1.00 89.69 93 GLN A N 1
ATOM 675 C CA . GLN A 1 93 ? -2.652 -5.157 8.906 1.00 89.69 93 GLN A CA 1
ATOM 676 C C . GLN A 1 93 ? -3.510 -3.890 8.826 1.00 89.69 93 GLN A C 1
ATOM 678 O O . GLN A 1 93 ? -3.016 -2.783 9.043 1.00 89.69 93 GLN A O 1
ATOM 683 N N . ALA A 1 94 ? -4.792 -4.060 8.498 1.00 89.19 94 ALA A N 1
ATOM 684 C CA . ALA A 1 94 ? -5.780 -2.985 8.423 1.00 89.19 94 ALA A CA 1
ATOM 685 C C . ALA A 1 94 ? -6.841 -3.154 9.518 1.00 89.19 94 ALA A C 1
ATOM 687 O O . ALA A 1 94 ? -7.185 -4.279 9.889 1.00 89.19 94 ALA A O 1
ATOM 688 N N . LYS A 1 95 ? -7.372 -2.045 10.040 1.00 89.38 95 LYS A N 1
ATOM 689 C CA . LYS A 1 95 ? -8.420 -2.075 11.068 1.00 89.38 95 LYS A CA 1
ATOM 690 C C . LYS A 1 95 ? -9.777 -2.344 10.428 1.00 89.38 95 LYS A C 1
ATOM 692 O O . LYS A 1 95 ? -10.217 -1.622 9.536 1.00 89.38 95 LYS A O 1
ATOM 697 N N . ALA A 1 96 ? -10.472 -3.364 10.926 1.00 88.81 96 ALA A N 1
ATOM 698 C CA . ALA A 1 96 ? -11.812 -3.688 10.455 1.00 88.81 96 ALA A CA 1
ATOM 699 C C . ALA A 1 96 ? -12.777 -2.511 10.689 1.00 88.81 96 ALA A C 1
ATOM 701 O O . ALA A 1 96 ? -12.783 -1.901 11.758 1.00 88.81 96 ALA A O 1
ATOM 702 N N . GLY A 1 97 ? -13.595 -2.200 9.682 1.00 89.12 97 GLY A N 1
ATOM 703 C CA . GLY A 1 97 ? -14.577 -1.113 9.744 1.00 89.12 97 GLY A CA 1
ATOM 704 C C . GLY A 1 97 ? -14.011 0.298 9.538 1.00 89.12 97 GLY A C 1
ATOM 705 O O . GLY A 1 97 ? -14.789 1.249 9.546 1.00 89.12 97 GLY A O 1
ATOM 706 N N . VAL A 1 98 ? -12.699 0.453 9.317 1.00 90.31 98 VAL A N 1
ATOM 707 C CA . VAL A 1 98 ? -12.075 1.740 8.969 1.00 90.31 98 VAL A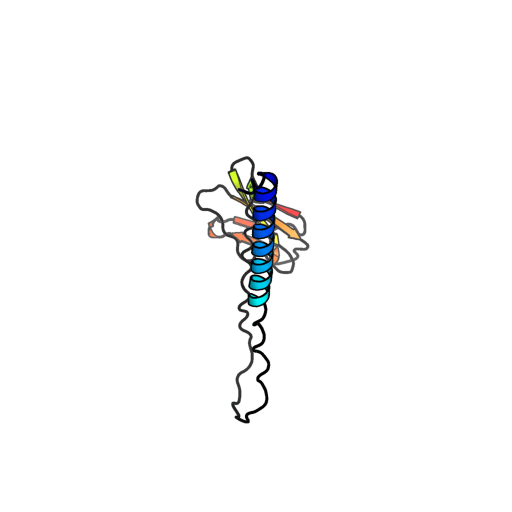 CA 1
ATOM 708 C C . VAL A 1 98 ? -11.864 1.811 7.450 1.00 90.31 98 VAL A C 1
ATOM 710 O O . VAL A 1 98 ? -11.244 0.905 6.885 1.00 90.31 98 VAL A O 1
ATOM 713 N N . PRO A 1 99 ? -12.347 2.860 6.754 1.00 91.94 99 PRO A N 1
ATOM 714 C CA . PRO A 1 99 ? -12.073 3.021 5.330 1.00 91.94 99 PRO A CA 1
ATOM 715 C C . PRO A 1 99 ? -10.564 3.105 5.093 1.00 91.94 99 PRO A C 1
ATOM 717 O O . PRO A 1 99 ? -9.887 3.912 5.728 1.00 91.94 99 PRO A O 1
ATOM 720 N N . THR A 1 100 ? -10.043 2.270 4.199 1.00 92.50 100 THR A N 1
ATOM 721 C CA . THR A 1 100 ? -8.600 2.120 3.977 1.00 92.50 100 THR A CA 1
ATOM 722 C C . THR A 1 100 ? -8.257 2.475 2.535 1.00 92.50 100 THR A C 1
ATOM 724 O O . THR A 1 100 ? -8.912 1.993 1.619 1.00 92.50 100 THR A O 1
ATOM 727 N N . ILE A 1 101 ? -7.236 3.309 2.356 1.00 93.31 101 ILE A N 1
ATOM 728 C CA . ILE A 1 101 ? -6.580 3.599 1.085 1.00 93.31 101 ILE A CA 1
ATOM 729 C C . ILE A 1 101 ? -5.287 2.792 1.039 1.00 93.31 101 ILE A C 1
ATOM 731 O O . ILE A 1 101 ? -4.417 2.950 1.903 1.00 93.31 101 ILE A O 1
ATOM 735 N N . LEU A 1 102 ? -5.141 1.962 0.010 1.00 93.50 102 LEU A N 1
ATOM 736 C CA . LEU A 1 102 ? -3.901 1.233 -0.240 1.00 93.50 102 LEU A CA 1
ATOM 737 C C . LEU A 1 102 ? -3.102 1.932 -1.341 1.00 93.50 102 LEU A C 1
ATOM 739 O O . LEU A 1 102 ? -3.541 2.015 -2.487 1.00 93.50 102 LEU A O 1
ATOM 743 N N . ILE A 1 103 ? -1.907 2.412 -0.999 1.00 94.62 103 ILE A N 1
ATOM 744 C CA . ILE A 1 103 ? -0.984 3.067 -1.927 1.00 94.62 103 ILE A CA 1
ATOM 745 C C . ILE A 1 103 ? 0.112 2.079 -2.325 1.00 94.62 103 ILE A C 1
ATOM 747 O O . ILE A 1 103 ? 1.007 1.765 -1.541 1.00 94.62 103 ILE A O 1
ATOM 751 N N . MET A 1 104 ? 0.080 1.643 -3.581 1.00 94.44 104 MET A N 1
ATOM 752 C CA . MET A 1 104 ? 1.122 0.817 -4.184 1.00 94.44 104 MET A CA 1
ATOM 753 C C . MET A 1 104 ? 2.171 1.705 -4.857 1.00 94.44 104 MET A C 1
ATOM 755 O O . MET A 1 104 ? 1.895 2.312 -5.892 1.00 94.44 104 MET A 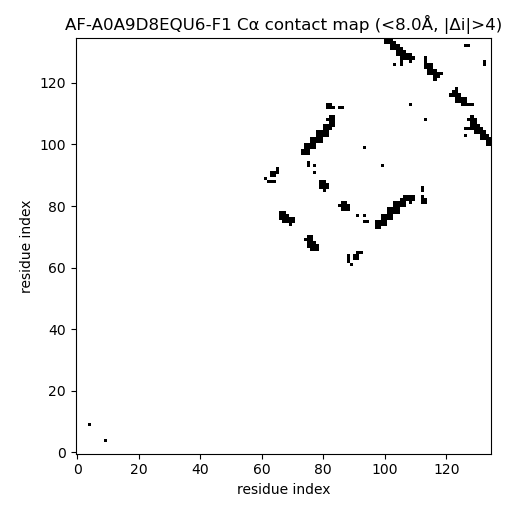O 1
ATOM 759 N N . LYS A 1 105 ? 3.380 1.770 -4.294 1.00 95.12 105 LYS A N 1
ATOM 760 C CA . LYS A 1 105 ? 4.541 2.477 -4.858 1.00 95.12 105 LYS A CA 1
ATOM 761 C C . LYS A 1 105 ? 5.354 1.516 -5.715 1.00 95.12 105 LYS A C 1
ATOM 763 O O . LYS A 1 105 ? 5.957 0.595 -5.188 1.00 95.12 105 LYS A O 1
ATOM 768 N N . SER A 1 106 ? 5.375 1.716 -7.024 1.00 95.38 106 SER A N 1
ATOM 769 C CA . SER A 1 106 ? 6.177 0.902 -7.941 1.00 95.38 106 SER A CA 1
ATOM 770 C C . SER A 1 106 ? 7.545 1.546 -8.146 1.00 95.38 106 SER A C 1
ATOM 772 O O . SER A 1 106 ? 7.612 2.738 -8.458 1.00 95.38 106 SER A O 1
ATOM 774 N N . VAL A 1 107 ? 8.609 0.774 -7.931 1.00 93.75 107 VAL A N 1
ATOM 775 C CA . VAL A 1 107 ? 10.004 1.191 -8.109 1.00 93.75 107 VAL A CA 1
ATOM 776 C C . VAL A 1 107 ? 10.711 0.113 -8.908 1.00 93.75 107 VAL A C 1
ATOM 778 O O . VAL A 1 107 ? 10.961 -0.974 -8.386 1.00 93.75 107 VAL A O 1
ATOM 781 N N . ASP A 1 108 ? 10.997 0.418 -10.172 1.00 92.62 108 ASP A N 1
ATOM 782 C CA . ASP A 1 108 ? 11.648 -0.495 -11.110 1.00 92.62 108 ASP A CA 1
ATOM 783 C C . ASP A 1 108 ? 11.008 -1.895 -11.101 1.00 92.62 108 ASP A C 1
ATOM 785 O O . ASP A 1 108 ? 11.687 -2.923 -11.051 1.00 92.62 108 ASP A O 1
ATOM 789 N N . ALA A 1 109 ? 9.673 -1.931 -11.093 1.00 89.81 109 ALA A N 1
ATOM 790 C CA . ALA A 1 109 ? 8.907 -3.168 -11.128 1.00 89.81 109 ALA A CA 1
ATOM 791 C C . ALA A 1 109 ? 8.835 -3.662 -12.579 1.00 89.81 109 ALA A C 1
ATOM 793 O O . ALA A 1 109 ? 8.094 -3.097 -13.387 1.00 89.81 109 ALA A O 1
ATOM 794 N N . TYR A 1 110 ? 9.581 -4.715 -12.920 1.00 86.25 110 TYR A N 1
ATOM 795 C CA . TYR A 1 110 ? 9.696 -5.255 -14.274 1.00 86.25 110 TYR A CA 1
ATOM 796 C C . TYR A 1 110 ? 9.380 -6.752 -14.296 1.00 86.25 110 TYR A C 1
ATOM 798 O O . TYR A 1 110 ? 10.251 -7.598 -14.130 1.00 86.25 110 TYR A O 1
ATOM 806 N N . GLY A 1 111 ? 8.129 -7.085 -14.616 1.00 86.25 111 GLY A N 1
ATOM 807 C CA . GLY A 1 111 ? 7.707 -8.471 -14.808 1.00 86.25 111 GLY A CA 1
ATOM 808 C C . GLY A 1 111 ? 6.538 -8.856 -13.915 1.00 86.25 111 GLY A C 1
ATOM 809 O O . GLY A 1 111 ? 5.548 -8.124 -13.825 1.00 86.25 111 GLY A O 1
ATOM 810 N N . CYS A 1 112 ? 6.632 -10.038 -13.305 1.00 84.38 112 CYS A N 1
ATOM 811 C CA . CYS A 1 112 ? 5.552 -10.662 -12.541 1.00 84.38 112 CYS A CA 1
ATOM 812 C C . CYS A 1 112 ? 5.146 -9.843 -11.308 1.00 84.38 112 CYS A C 1
ATOM 814 O O . CYS A 1 112 ? 3.979 -9.839 -10.933 1.00 84.38 112 CYS A O 1
ATOM 816 N N . GLU A 1 113 ? 6.075 -9.097 -10.715 1.00 83.88 113 GLU A N 1
ATOM 817 C CA . GLU A 1 113 ? 5.855 -8.217 -9.564 1.00 83.88 113 GLU A CA 1
ATOM 818 C C . GLU A 1 113 ? 4.862 -7.074 -9.838 1.00 83.88 113 GLU A C 1
ATOM 820 O O . GLU A 1 113 ? 4.323 -6.467 -8.910 1.00 83.88 113 GLU A O 1
ATOM 825 N N . ARG A 1 114 ? 4.569 -6.787 -11.113 1.00 92.81 114 ARG A N 1
ATOM 826 C CA . ARG A 1 114 ? 3.574 -5.781 -11.508 1.00 92.81 114 ARG A CA 1
ATOM 827 C C . ARG A 1 114 ? 2.142 -6.302 -11.438 1.00 92.81 114 ARG A C 1
ATOM 829 O O . ARG A 1 114 ? 1.214 -5.495 -11.450 1.00 92.81 114 ARG A O 1
ATOM 836 N N . ALA A 1 115 ? 1.946 -7.619 -11.424 1.00 92.81 115 ALA A N 1
ATOM 837 C CA . ALA A 1 115 ? 0.624 -8.227 -11.385 1.00 92.81 115 ALA A CA 1
ATO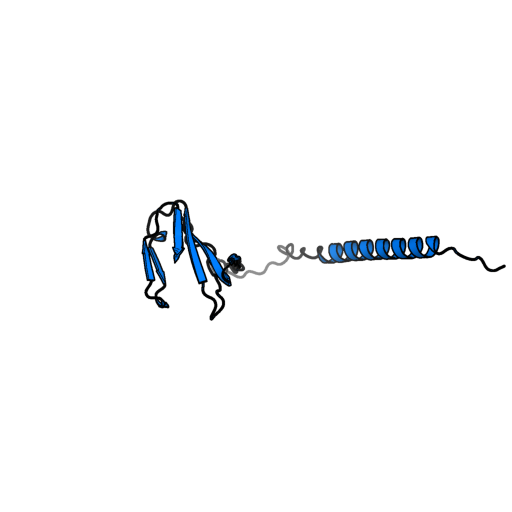M 838 C C . ALA A 1 115 ? 0.118 -8.278 -9.940 1.00 92.81 115 ALA A C 1
ATOM 840 O O . ALA A 1 115 ? 0.361 -9.235 -9.209 1.00 92.81 115 ALA A O 1
ATOM 841 N N . PHE A 1 116 ? -0.598 -7.233 -9.534 1.00 93.25 116 PHE A N 1
ATOM 842 C CA . PHE A 1 116 ? -1.174 -7.129 -8.203 1.00 93.25 116 PHE A CA 1
ATOM 843 C C . PHE A 1 116 ? -2.603 -7.680 -8.184 1.00 93.25 116 PHE A C 1
ATOM 845 O O . PHE A 1 116 ? -3.421 -7.322 -9.036 1.00 93.25 116 PHE A O 1
ATOM 852 N N . ASN A 1 117 ? -2.910 -8.552 -7.222 1.00 93.44 117 ASN A N 1
ATOM 853 C CA . ASN A 1 117 ? -4.223 -9.181 -7.101 1.00 93.44 117 ASN A CA 1
ATOM 854 C C . ASN A 1 117 ? -4.643 -9.337 -5.632 1.00 93.44 117 ASN A C 1
ATOM 856 O O . ASN A 1 117 ? -3.900 -9.916 -4.840 1.00 93.44 117 ASN A O 1
ATOM 860 N N . LEU A 1 118 ? -5.844 -8.856 -5.307 1.00 92.81 118 LEU A N 1
ATOM 861 C CA . LEU A 1 118 ? -6.570 -9.035 -4.048 1.00 92.81 118 LEU A CA 1
ATOM 862 C C . LEU A 1 118 ? -7.845 -9.847 -4.334 1.00 92.81 118 LEU A C 1
ATOM 864 O O . LEU A 1 118 ? -8.886 -9.259 -4.653 1.00 92.81 118 LEU A O 1
ATOM 868 N N . PRO A 1 119 ? -7.786 -11.188 -4.218 1.00 92.94 119 PRO A N 1
ATOM 869 C CA . PRO A 1 119 ? -8.891 -12.074 -4.588 1.00 92.94 119 PRO A CA 1
ATOM 870 C C . PRO A 1 119 ? -10.168 -11.813 -3.791 1.00 92.94 119 PRO A C 1
ATOM 872 O O . PRO A 1 119 ? -11.247 -11.750 -4.372 1.00 92.94 119 PRO A O 1
ATOM 875 N N . ASP A 1 120 ? -10.045 -11.577 -2.484 1.00 92.25 120 ASP A N 1
ATOM 876 C CA . ASP A 1 120 ? -11.196 -11.367 -1.595 1.00 92.25 120 ASP A CA 1
ATOM 877 C C . ASP A 1 120 ? -11.982 -10.089 -1.930 1.00 92.25 120 ASP A C 1
ATOM 879 O O . ASP A 1 120 ? -13.168 -9.983 -1.622 1.00 92.25 120 ASP A O 1
ATOM 883 N N . LEU A 1 121 ? -11.335 -9.127 -2.599 1.00 90.81 121 LEU A N 1
ATOM 884 C CA . LEU A 1 121 ? -11.964 -7.904 -3.101 1.00 90.81 121 LEU A CA 1
ATOM 885 C C . LEU A 1 121 ? -12.254 -7.961 -4.611 1.00 90.81 121 LEU A C 1
ATOM 887 O O . LEU A 1 121 ? -12.784 -7.000 -5.161 1.00 90.81 121 LEU A O 1
ATOM 891 N N . ASN A 1 122 ? -11.921 -9.067 -5.288 1.00 93.25 122 ASN A N 1
ATOM 892 C CA . ASN A 1 122 ? -11.950 -9.211 -6.749 1.00 93.25 122 ASN A CA 1
ATOM 893 C C . ASN A 1 122 ? -11.201 -8.083 -7.488 1.00 93.25 122 ASN A C 1
ATOM 895 O O . ASN A 1 122 ? -11.618 -7.634 -8.558 1.00 93.25 122 ASN A O 1
ATOM 899 N N . LEU A 1 123 ? -10.087 -7.613 -6.919 1.00 92.44 123 LEU A N 1
ATOM 900 C CA . LEU A 1 123 ? -9.287 -6.523 -7.474 1.00 92.44 123 LEU A CA 1
ATOM 901 C C . LEU A 1 123 ? -8.010 -7.075 -8.102 1.00 92.44 123 LEU A C 1
ATOM 903 O O . LEU A 1 123 ? -7.097 -7.488 -7.399 1.00 92.44 123 LEU A O 1
ATOM 907 N N . GLY A 1 124 ? -7.920 -7.028 -9.429 1.00 93.38 124 GLY A N 1
ATOM 908 C CA . GLY A 1 124 ? -6.693 -7.311 -10.172 1.00 93.38 124 GLY A CA 1
ATOM 909 C C . GLY A 1 124 ? -6.228 -6.073 -10.929 1.00 93.38 124 GLY A C 1
ATOM 910 O O . GLY A 1 124 ? -7.009 -5.468 -11.668 1.00 93.38 124 GLY A O 1
ATOM 911 N N . LYS A 1 125 ? -4.963 -5.678 -10.771 1.00 93.69 125 LYS A N 1
ATOM 912 C CA . LYS A 1 125 ? -4.402 -4.510 -11.455 1.00 93.69 125 LYS A CA 1
ATOM 913 C C . LYS A 1 125 ? -2.954 -4.739 -11.866 1.00 93.69 125 LYS A C 1
ATOM 915 O O . LYS A 1 125 ? -2.146 -5.251 -11.100 1.00 93.69 125 LYS A O 1
ATOM 920 N N . ILE A 1 126 ? -2.623 -4.292 -13.076 1.00 94.75 126 ILE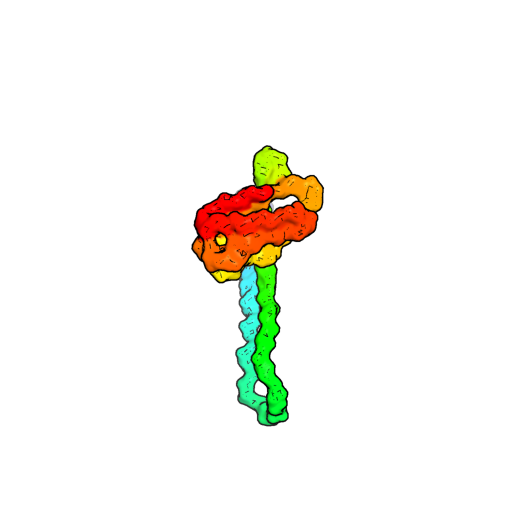 A N 1
ATOM 921 C CA . ILE A 1 126 ? -1.236 -4.183 -13.526 1.00 94.75 126 ILE A CA 1
ATOM 922 C C . ILE A 1 126 ? -0.685 -2.832 -13.077 1.00 94.75 126 ILE A C 1
ATOM 924 O O . ILE A 1 126 ? -1.211 -1.784 -13.461 1.00 94.75 126 ILE A O 1
ATOM 928 N N . LEU A 1 127 ? 0.357 -2.875 -12.253 1.00 94.62 127 LEU A N 1
ATOM 929 C CA . LEU A 1 127 ? 1.045 -1.698 -11.742 1.00 94.62 127 LEU A CA 1
ATOM 930 C C . LEU A 1 127 ? 1.950 -1.064 -12.821 1.00 94.62 127 LEU A C 1
ATOM 932 O O . LEU A 1 127 ? 2.446 -1.764 -13.722 1.00 94.62 127 LEU A O 1
ATOM 936 N N . PRO A 1 128 ? 2.169 0.263 -12.767 1.00 94.50 128 PRO A N 1
ATOM 937 C CA . PRO A 1 128 ? 3.177 0.916 -13.596 1.00 94.50 128 PRO A CA 1
ATOM 938 C C . PRO A 1 128 ? 4.584 0.423 -13.222 1.00 94.50 128 PRO A C 1
ATOM 940 O O . PRO A 1 128 ? 4.792 -0.103 -12.136 1.00 94.50 128 PRO A O 1
ATOM 943 N N . GLU A 1 129 ? 5.559 0.603 -14.112 1.00 93.69 129 GLU A N 1
ATOM 944 C CA . GLU A 1 129 ? 6.964 0.253 -13.818 1.00 93.69 129 GLU A CA 1
ATOM 945 C C . GLU A 1 129 ? 7.530 1.139 -12.707 1.00 93.69 129 GLU A C 1
ATOM 947 O O . GLU A 1 129 ? 8.206 0.666 -11.798 1.00 93.69 129 GLU A O 1
ATOM 952 N N . ASN A 1 130 ? 7.173 2.423 -12.756 1.00 95.81 130 ASN A N 1
ATOM 953 C CA . ASN A 1 130 ? 7.530 3.436 -11.780 1.00 95.81 130 ASN A CA 1
ATOM 954 C C . ASN A 1 130 ? 6.313 4.325 -11.494 1.00 95.81 130 ASN A C 1
ATOM 956 O O . ASN A 1 130 ? 5.613 4.735 -12.422 1.00 95.81 130 ASN A O 1
ATOM 960 N N . GLY A 1 131 ? 6.052 4.634 -10.221 1.00 94.62 131 GLY A N 1
ATOM 961 C CA . GLY A 1 131 ? 4.983 5.556 -9.821 1.00 94.62 131 GLY A CA 1
ATOM 962 C C . GLY A 1 131 ? 4.130 5.051 -8.663 1.00 94.62 131 GLY A C 1
ATOM 963 O O . GLY A 1 131 ? 4.582 4.261 -7.840 1.00 94.62 131 GLY A O 1
ATOM 964 N N . GLN A 1 132 ? 2.890 5.535 -8.573 1.00 94.81 132 GLN A N 1
ATOM 965 C CA . GLN A 1 132 ? 1.961 5.174 -7.500 1.00 94.81 132 GLN A CA 1
ATOM 966 C C . GLN A 1 132 ? 0.584 4.817 -8.055 1.00 94.81 132 GLN A C 1
ATOM 968 O O . GLN A 1 132 ? 0.094 5.468 -8.975 1.00 94.81 132 GLN A O 1
ATOM 973 N N . THR A 1 133 ? -0.045 3.795 -7.480 1.00 94.94 133 THR A N 1
ATOM 974 C CA . THR A 1 133 ? -1.444 3.425 -7.739 1.00 94.94 133 THR A CA 1
ATOM 975 C C . THR A 1 133 ? -2.195 3.393 -6.416 1.00 94.94 133 THR A C 1
ATOM 977 O O . THR A 1 133 ? -1.677 2.860 -5.439 1.00 94.94 133 THR A O 1
ATOM 980 N N . GLN A 1 134 ? -3.392 3.974 -6.384 1.00 94.12 134 GLN A N 1
ATOM 981 C CA . GLN A 1 134 ? -4.247 4.009 -5.199 1.00 94.12 134 GLN A CA 1
ATOM 982 C C . GLN A 1 134 ? -5.470 3.120 -5.420 1.00 94.12 134 GLN A C 1
ATOM 984 O O . GLN A 1 134 ? -6.019 3.105 -6.527 1.00 94.12 134 GLN A O 1
ATOM 989 N N . PHE A 1 135 ? -5.869 2.411 -4.369 1.00 91.19 135 PHE A N 1
ATOM 990 C CA . PHE A 1 135 ? -7.067 1.578 -4.299 1.00 91.19 135 PHE A CA 1
ATOM 991 C C . PHE A 1 135 ? 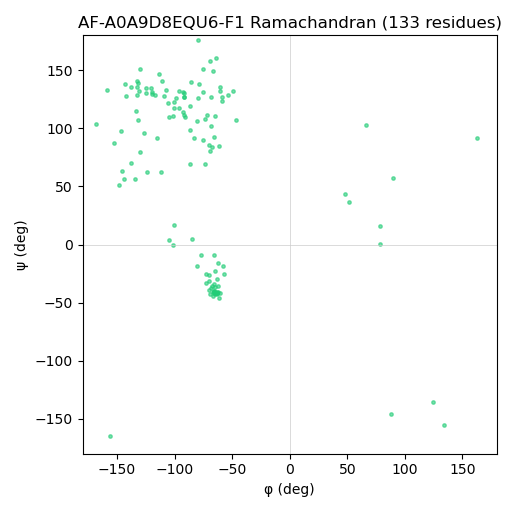-7.950 2.034 -3.142 1.00 91.19 135 PHE A C 1
ATOM 993 O O . PHE A 1 135 ? -7.374 2.435 -2.099 1.00 91.19 135 PHE A O 1
#

pLDDT: mean 75.0, std 18.63, range [38.88, 95.81]